Protein AF-A0A820IKY6-F1 (afdb_monomer_lite)

Foldseek 3Di:
DDDPDDDDDDDDPDPVVVVVVVQVVQCVQQVDGPVCLVVGDHDPPHDDDDDDDPVVVVVVVVVVVCVVVDPPPPDDPDDPVVVVVVCVVPVPVVVVVVVPDD

Radius of gyration: 22.27 Å; chains: 1; bounding box: 54×37×53 Å

Secondary structure (DSSP, 8-state):
------------SSHHHHHHHHHHHHHHHHSS-GGGGGG--PPTTS-------TTHHHHHHHHHHHHHH--------S-HHHHHHHHHHT-HHHHHHHH---

pLDDT: mean 77.49, std 17.17, range [37.44, 96.75]

Organism: NCBI:txid392033

Sequence (102 aa):
RTIYGGNKVDEYSREIDAIKAFHALFLDKTGNEWSERGNFQKLPNKHYPLEIDYDQHADNDKIQKLLESTNLNIQSKLLNPVQDLVKMIFNVENYETSFIII

InterPro domains:
  IPR008893 WGR domain [PF05406] (5-41)
  IPR008893 WGR domain [PS51977] (1-47)
  IPR036930 WGR domain superfamily [SSF142921] (4-52)
  IPR050800 ADP-ribosyltransferase diphtheria toxin-like [PTHR10459] (5-97)

Structure (mmCIF, N/CA/C/O backbone):
data_AF-A0A820IKY6-F1
#
_entry.id   AF-A0A820IKY6-F1
#
loop_
_atom_site.group_PDB
_atom_site.id
_atom_site.type_symbol
_atom_site.label_atom_id
_atom_site.label_alt_id
_atom_site.label_comp_id
_atom_site.label_asym_id
_atom_site.label_entity_id
_atom_site.label_seq_id
_atom_site.pdbx_PDB_ins_code
_atom_site.Cartn_x
_atom_site.Cartn_y
_atom_site.Cartn_z
_atom_site.occupancy
_atom_site.B_iso_or_equiv
_atom_site.auth_seq_id
_atom_site.auth_comp_id
_atom_site.auth_asym_id
_atom_site.auth_atom_id
_atom_site.pdbx_PDB_model_num
ATOM 1 N N . ARG A 1 1 ? 23.281 4.803 13.915 1.00 41.84 1 ARG A N 1
ATOM 2 C CA . ARG A 1 1 ? 21.832 5.111 13.861 1.00 41.84 1 ARG A CA 1
ATOM 3 C C . ARG A 1 1 ? 21.297 4.481 12.583 1.00 41.84 1 ARG A C 1
ATOM 5 O O . ARG A 1 1 ? 21.597 4.999 11.519 1.00 41.84 1 ARG A O 1
ATOM 12 N N . THR A 1 2 ? 20.637 3.329 12.669 1.00 40.25 2 THR A N 1
ATOM 13 C CA . THR A 1 2 ? 20.039 2.668 11.497 1.00 40.25 2 THR A CA 1
ATOM 14 C C . THR A 1 2 ? 18.677 3.304 11.246 1.00 40.25 2 THR A C 1
ATOM 16 O O . THR A 1 2 ? 17.870 3.383 12.168 1.00 40.25 2 THR A O 1
ATOM 19 N N . ILE A 1 3 ? 18.461 3.834 10.045 1.00 58.53 3 ILE A N 1
ATOM 20 C CA . ILE A 1 3 ? 17.194 4.449 9.637 1.00 58.53 3 ILE A CA 1
ATOM 21 C C . ILE A 1 3 ? 16.382 3.330 8.982 1.00 58.53 3 ILE A C 1
ATOM 23 O O . ILE A 1 3 ? 16.735 2.880 7.894 1.00 58.53 3 ILE A O 1
ATOM 27 N N . TYR A 1 4 ? 15.373 2.803 9.673 1.00 58.03 4 TYR A N 1
ATOM 28 C CA . TYR A 1 4 ? 14.496 1.776 9.111 1.00 58.03 4 TYR A CA 1
ATOM 29 C C . TYR A 1 4 ? 13.343 2.460 8.371 1.00 58.03 4 TYR A C 1
ATOM 31 O O . TYR A 1 4 ? 12.509 3.108 8.997 1.00 58.03 4 TYR A O 1
ATOM 39 N N . GLY A 1 5 ? 13.318 2.310 7.044 1.00 67.50 5 GLY A N 1
ATOM 40 C CA . GLY A 1 5 ? 12.230 2.775 6.179 1.00 67.50 5 GLY A CA 1
ATOM 41 C C . GLY A 1 5 ? 12.462 4.134 5.509 1.00 67.50 5 GLY A C 1
ATOM 42 O O . GLY A 1 5 ? 13.187 4.992 6.009 1.00 67.50 5 GLY A O 1
ATOM 43 N N . GLY A 1 6 ? 11.835 4.309 4.344 1.00 73.56 6 GLY A N 1
ATOM 44 C CA . GLY A 1 6 ? 11.831 5.541 3.560 1.00 73.56 6 GLY A CA 1
ATOM 45 C C . GLY A 1 6 ? 10.679 5.525 2.557 1.00 73.56 6 GLY A C 1
ATOM 46 O O . GLY A 1 6 ? 10.363 4.474 2.003 1.00 73.56 6 GLY A O 1
ATOM 47 N N . ASN A 1 7 ? 10.052 6.681 2.340 1.00 81.31 7 ASN A N 1
ATOM 48 C CA . ASN A 1 7 ? 8.969 6.847 1.372 1.00 81.31 7 ASN A CA 1
ATOM 49 C C . ASN A 1 7 ? 9.502 7.541 0.117 1.00 81.31 7 ASN A C 1
ATOM 51 O O . ASN A 1 7 ? 10.312 8.463 0.214 1.00 81.31 7 ASN A O 1
ATOM 55 N N . LYS A 1 8 ? 9.029 7.109 -1.054 1.00 86.94 8 LYS A N 1
ATOM 56 C CA . LYS A 1 8 ? 9.342 7.730 -2.343 1.00 86.94 8 LYS A CA 1
ATOM 57 C C . LYS A 1 8 ? 8.042 8.032 -3.079 1.00 86.94 8 LYS A C 1
ATOM 59 O O . LYS A 1 8 ? 7.202 7.147 -3.211 1.00 86.94 8 LYS A O 1
ATOM 64 N N . VAL A 1 9 ? 7.903 9.268 -3.545 1.00 90.31 9 VAL A N 1
ATOM 65 C CA . VAL A 1 9 ? 6.800 9.719 -4.399 1.00 90.31 9 VAL A CA 1
ATOM 66 C C . VAL A 1 9 ? 7.415 10.173 -5.715 1.00 90.31 9 VAL A C 1
ATOM 68 O O . VAL A 1 9 ? 8.353 10.968 -5.702 1.00 90.31 9 VAL A O 1
ATOM 71 N N . ASP A 1 10 ? 6.917 9.637 -6.825 1.00 90.19 10 ASP A N 1
ATOM 72 C CA . ASP A 1 10 ? 7.374 9.960 -8.176 1.00 90.19 10 ASP A CA 1
ATOM 73 C C . ASP A 1 10 ? 6.227 10.612 -8.961 1.00 90.19 10 ASP A C 1
ATOM 75 O O . ASP A 1 10 ? 5.087 10.145 -8.914 1.00 90.19 10 ASP A O 1
ATOM 79 N N . GLU A 1 11 ? 6.529 11.689 -9.687 1.00 93.75 11 GLU A N 1
ATOM 80 C CA . GLU A 1 11 ? 5.568 12.384 -10.545 1.00 93.75 11 GLU A CA 1
ATOM 81 C C . GLU A 1 11 ? 5.674 11.887 -11.990 1.00 93.75 11 GLU A C 1
ATOM 83 O O . GLU A 1 11 ? 6.766 11.758 -12.547 1.00 93.75 11 GLU A O 1
ATOM 88 N N . TYR A 1 12 ? 4.525 11.651 -12.624 1.00 94.12 12 TYR A N 1
ATOM 89 C CA . TYR A 1 12 ? 4.439 11.216 -14.015 1.00 94.12 12 TYR A CA 1
ATOM 90 C C . TYR A 1 12 ? 3.514 12.150 -14.791 1.00 94.12 12 TYR A C 1
ATOM 92 O O . TYR A 1 12 ? 2.384 12.398 -14.381 1.00 94.12 12 TYR A O 1
ATOM 100 N N . SER A 1 13 ? 3.969 12.646 -15.943 1.00 94.50 13 SER A N 1
ATOM 101 C CA . SER A 1 13 ? 3.174 13.567 -16.772 1.00 94.50 13 SER A CA 1
ATOM 102 C C . SER A 1 13 ? 2.032 12.881 -17.527 1.00 94.50 13 SER A C 1
ATOM 104 O O . SER A 1 13 ? 1.117 13.552 -17.997 1.00 94.50 13 SER A O 1
ATOM 106 N N . ARG A 1 14 ? 2.093 11.553 -17.692 1.00 96.56 14 ARG A N 1
ATOM 107 C CA . ARG A 1 14 ? 1.062 10.757 -18.366 1.00 96.56 14 ARG A CA 1
ATOM 108 C C . ARG A 1 14 ? 0.681 9.566 -17.507 1.00 96.56 14 ARG A C 1
ATOM 110 O O . ARG A 1 14 ? 1.547 8.872 -16.979 1.00 96.56 14 ARG A O 1
ATOM 117 N N . GLU A 1 15 ? -0.611 9.269 -17.481 1.00 95.88 15 GLU A N 1
ATOM 118 C CA . GLU A 1 15 ? -1.175 8.122 -16.764 1.00 95.88 15 GLU A CA 1
ATOM 119 C C . GLU A 1 15 ? -0.507 6.798 -17.163 1.00 95.88 15 GLU A C 1
ATOM 121 O O . GLU A 1 15 ? -0.134 5.994 -16.311 1.00 95.88 15 GLU A O 1
ATOM 126 N N . ILE A 1 16 ? -0.263 6.597 -18.461 1.00 96.69 16 ILE A N 1
ATOM 127 C CA . ILE A 1 16 ? 0.338 5.356 -18.962 1.00 96.69 16 ILE A CA 1
ATOM 128 C C . ILE A 1 16 ? 1.758 5.113 -18.438 1.00 96.69 16 ILE A C 1
ATOM 130 O O . ILE A 1 16 ? 2.175 3.963 -18.306 1.00 96.69 16 ILE A O 1
ATOM 134 N N . ASP A 1 17 ? 2.504 6.177 -18.140 1.00 96.62 17 ASP A N 1
ATOM 135 C CA . ASP A 1 17 ? 3.855 6.055 -17.597 1.00 96.62 17 ASP A CA 1
ATOM 136 C C . ASP A 1 17 ? 3.798 5.643 -16.120 1.00 96.62 17 ASP A C 1
ATOM 138 O O . ASP A 1 17 ? 4.565 4.775 -15.703 1.00 96.62 17 ASP A O 1
ATOM 142 N N . ALA A 1 18 ? 2.825 6.168 -15.365 1.00 96.19 18 ALA A N 1
ATOM 143 C CA . ALA A 1 18 ? 2.567 5.763 -13.985 1.00 96.19 18 ALA A CA 1
ATOM 144 C C . ALA A 1 18 ? 2.132 4.290 -13.891 1.00 96.19 18 ALA A C 1
ATOM 146 O O . ALA A 1 18 ? 2.680 3.535 -13.089 1.00 96.19 18 ALA A O 1
ATOM 147 N N . ILE A 1 19 ? 1.209 3.849 -14.757 1.00 96.31 19 ILE A N 1
ATOM 148 C CA . ILE A 1 19 ? 0.757 2.447 -14.810 1.00 96.31 19 ILE A CA 1
ATOM 149 C C . ILE A 1 19 ? 1.938 1.511 -15.101 1.00 96.31 19 ILE A C 1
ATOM 151 O O . ILE A 1 19 ? 2.125 0.506 -14.415 1.00 96.31 19 ILE A O 1
ATOM 155 N N . LYS A 1 20 ? 2.780 1.849 -16.085 1.00 96.56 20 LYS A N 1
ATOM 156 C CA . LYS A 1 20 ? 3.969 1.048 -16.417 1.00 96.56 20 LYS A CA 1
ATOM 157 C C . LYS A 1 20 ? 4.963 0.984 -15.264 1.00 96.56 20 LYS A C 1
ATOM 159 O O . LYS A 1 20 ? 5.476 -0.095 -14.974 1.00 96.56 20 LYS A O 1
ATOM 164 N N . ALA A 1 21 ? 5.227 2.113 -14.609 1.00 96.44 21 ALA A N 1
ATOM 165 C CA . ALA A 1 21 ? 6.113 2.157 -13.454 1.00 96.44 21 ALA A CA 1
ATOM 166 C C . ALA A 1 21 ? 5.581 1.286 -12.307 1.00 96.44 21 ALA A C 1
ATOM 168 O O . ALA A 1 21 ? 6.345 0.527 -11.710 1.00 96.44 21 ALA A O 1
ATOM 169 N N . PHE A 1 22 ? 4.269 1.323 -12.059 1.00 95.69 22 PHE A N 1
ATOM 170 C CA . PHE A 1 22 ? 3.618 0.465 -11.076 1.00 95.69 22 PHE A CA 1
ATOM 171 C C . PHE A 1 22 ? 3.770 -1.022 -11.419 1.00 95.69 22 PHE A C 1
ATOM 173 O O . PHE A 1 22 ? 4.215 -1.794 -10.573 1.00 95.69 22 PHE A O 1
ATOM 180 N N . HIS A 1 23 ? 3.474 -1.428 -12.660 1.00 96.75 23 HIS A N 1
ATOM 181 C CA . HIS A 1 23 ? 3.625 -2.823 -13.098 1.00 96.75 23 HIS A CA 1
ATOM 182 C C . HIS A 1 23 ? 5.075 -3.308 -12.942 1.00 96.75 23 HIS A C 1
ATOM 184 O O . HIS A 1 23 ? 5.308 -4.392 -12.411 1.00 96.75 23 HIS A O 1
ATOM 190 N N . ALA A 1 24 ? 6.051 -2.489 -13.350 1.00 96.44 24 ALA A N 1
ATOM 191 C CA . ALA A 1 24 ? 7.469 -2.817 -13.230 1.00 96.44 24 ALA A CA 1
ATOM 192 C C . ALA A 1 24 ? 7.901 -2.972 -11.764 1.00 96.44 24 ALA A C 1
ATOM 194 O O . ALA A 1 24 ? 8.617 -3.914 -11.425 1.00 96.44 24 ALA A O 1
ATOM 195 N N . LEU A 1 25 ? 7.440 -2.082 -10.881 1.00 95.44 25 LEU A N 1
ATOM 196 C CA . LEU A 1 25 ? 7.716 -2.176 -9.451 1.00 95.44 25 LEU A CA 1
ATOM 197 C C . LEU A 1 25 ? 7.057 -3.415 -8.834 1.00 95.44 25 LEU A C 1
ATOM 199 O O . LEU A 1 25 ? 7.691 -4.121 -8.052 1.00 95.44 25 LEU A O 1
ATOM 203 N N . PHE A 1 26 ? 5.805 -3.700 -9.190 1.00 94.75 26 PHE A N 1
ATOM 204 C CA . PHE A 1 26 ? 5.093 -4.881 -8.716 1.00 94.75 26 PHE A CA 1
ATOM 205 C C . PHE A 1 26 ? 5.826 -6.164 -9.121 1.00 94.75 26 PHE A C 1
ATOM 207 O O . PHE A 1 26 ? 6.061 -7.027 -8.271 1.00 94.75 26 PHE A O 1
ATOM 214 N N . LEU A 1 27 ? 6.264 -6.255 -10.378 1.00 95.62 27 LEU A N 1
ATOM 215 C CA . LEU A 1 27 ? 7.064 -7.368 -10.878 1.00 95.62 27 LEU A CA 1
ATOM 216 C C . LEU A 1 27 ? 8.413 -7.471 -10.152 1.00 95.62 27 LEU A C 1
ATOM 218 O O . LEU A 1 27 ? 8.787 -8.558 -9.720 1.00 95.62 27 LEU A O 1
ATOM 222 N N . ASP A 1 28 ? 9.124 -6.361 -9.931 1.00 95.56 28 ASP A N 1
ATOM 223 C CA . ASP A 1 28 ? 10.375 -6.363 -9.159 1.00 95.56 28 ASP A CA 1
ATOM 224 C C . ASP A 1 28 ? 10.159 -6.902 -7.737 1.00 95.56 28 ASP A C 1
ATOM 226 O O . ASP A 1 28 ? 10.906 -7.766 -7.265 1.00 95.56 28 ASP A O 1
ATOM 230 N N . LYS A 1 29 ? 9.112 -6.438 -7.047 1.00 93.38 29 LYS A N 1
ATOM 231 C CA . LYS A 1 29 ? 8.859 -6.805 -5.649 1.00 93.38 29 LYS A CA 1
ATOM 232 C C . LYS A 1 29 ? 8.302 -8.204 -5.480 1.00 93.38 29 LYS A C 1
ATOM 234 O O . LYS A 1 29 ? 8.686 -8.877 -4.526 1.00 93.38 29 LYS A O 1
ATOM 239 N N . THR A 1 30 ? 7.432 -8.655 -6.371 1.00 94.69 30 THR A N 1
ATOM 240 C CA . THR A 1 30 ? 6.693 -9.914 -6.202 1.00 94.69 30 THR A CA 1
ATOM 241 C C . THR A 1 30 ? 7.181 -11.034 -7.115 1.00 94.69 30 THR A C 1
ATOM 243 O O . THR A 1 30 ? 6.982 -12.205 -6.801 1.00 94.69 30 THR A O 1
ATOM 246 N N . GLY A 1 31 ? 7.832 -10.693 -8.229 1.00 95.19 31 GLY A N 1
ATOM 247 C CA . GLY A 1 31 ? 8.193 -11.615 -9.306 1.00 95.19 31 GLY A CA 1
ATOM 248 C C . GLY A 1 31 ? 7.008 -12.109 -10.143 1.00 95.19 31 GLY A C 1
ATOM 249 O O . GLY A 1 31 ? 7.174 -13.064 -10.892 1.00 95.19 31 GLY A O 1
ATOM 250 N N . ASN A 1 32 ? 5.835 -11.481 -10.020 1.00 95.19 32 ASN A N 1
ATOM 251 C CA . ASN A 1 32 ? 4.633 -11.813 -10.780 1.00 95.19 32 ASN A CA 1
ATOM 252 C C . ASN A 1 32 ? 4.206 -10.619 -11.646 1.00 95.19 32 ASN A C 1
ATOM 254 O O . ASN A 1 32 ? 4.343 -9.467 -11.233 1.00 95.19 32 ASN A O 1
ATOM 258 N N . GLU A 1 33 ? 3.657 -10.889 -12.829 1.00 96.31 33 GLU A N 1
ATOM 259 C CA . GLU A 1 33 ? 3.071 -9.852 -13.681 1.00 96.31 33 GLU A CA 1
ATOM 260 C C . GLU A 1 33 ? 1.749 -9.354 -13.095 1.00 96.31 33 GLU A C 1
ATOM 262 O O . GLU A 1 33 ? 0.915 -10.142 -12.644 1.00 96.31 33 GLU A O 1
ATOM 267 N N . TRP A 1 34 ? 1.513 -8.042 -13.151 1.00 94.81 34 TRP A N 1
ATOM 268 C CA . TRP A 1 34 ? 0.273 -7.457 -12.624 1.00 94.81 34 TRP A CA 1
ATOM 269 C C . TRP A 1 34 ? -0.988 -7.978 -13.339 1.00 94.81 34 TRP A C 1
ATOM 271 O O . TRP A 1 34 ? -2.049 -8.145 -12.726 1.00 94.81 34 TRP A O 1
ATOM 281 N N . SER A 1 35 ? -0.881 -8.272 -14.638 1.00 94.19 35 SER A N 1
ATOM 282 C CA . SER A 1 35 ? -1.972 -8.852 -15.429 1.00 94.19 35 SER A CA 1
ATOM 283 C C . SER A 1 35 ? -2.383 -10.245 -14.943 1.00 94.19 35 SER A C 1
ATOM 285 O O . SER A 1 35 ? -3.561 -10.577 -15.012 1.00 94.19 35 SER A O 1
ATOM 287 N N . GLU A 1 36 ? -1.447 -11.012 -14.378 1.00 92.00 36 GLU A N 1
ATOM 288 C CA . GLU A 1 36 ? -1.637 -12.390 -13.901 1.00 92.00 36 GLU A CA 1
ATOM 289 C C . GLU A 1 36 ? -1.824 -12.471 -12.379 1.00 92.00 36 GLU A C 1
ATOM 291 O O . GLU A 1 36 ? -1.684 -13.535 -11.779 1.00 92.00 36 GLU A O 1
ATOM 296 N N . ARG A 1 37 ? -2.176 -11.359 -11.719 1.00 89.50 37 ARG A N 1
ATOM 297 C CA . ARG A 1 37 ? -2.335 -11.307 -10.253 1.00 89.50 37 ARG A CA 1
ATOM 298 C C . ARG A 1 37 ? -3.347 -12.315 -9.686 1.00 89.50 37 ARG A C 1
ATOM 300 O O . ARG A 1 37 ? -3.250 -12.659 -8.517 1.00 89.50 37 ARG A O 1
ATOM 307 N N . GLY A 1 38 ? -4.297 -12.799 -10.493 1.00 88.38 38 GLY A N 1
ATOM 308 C CA . GLY A 1 38 ? -5.234 -13.857 -10.089 1.00 88.38 38 GLY A CA 1
ATOM 309 C C . GLY A 1 38 ? -4.591 -15.245 -9.956 1.00 88.38 38 GLY A C 1
ATOM 310 O O . GLY A 1 38 ? -5.107 -16.086 -9.231 1.00 88.38 38 GLY A O 1
ATOM 311 N N . ASN A 1 39 ? -3.446 -15.466 -10.607 1.00 92.31 39 ASN A N 1
ATOM 312 C CA . ASN A 1 39 ? -2.662 -16.702 -10.577 1.00 92.31 39 ASN A CA 1
ATOM 313 C C . ASN A 1 39 ? -1.348 -16.503 -9.799 1.00 92.31 39 ASN A C 1
ATOM 315 O O . ASN A 1 39 ? -0.302 -17.032 -10.180 1.00 92.31 39 ASN A O 1
ATOM 319 N N . PHE A 1 40 ? -1.381 -15.695 -8.736 1.00 93.06 40 PHE A N 1
ATOM 320 C CA . PHE A 1 40 ? -0.186 -15.276 -8.008 1.00 93.06 40 PHE A CA 1
ATOM 321 C C . PHE A 1 40 ? 0.601 -16.461 -7.429 1.00 93.06 40 PHE A C 1
ATOM 323 O O . PHE A 1 40 ? 0.056 -17.301 -6.710 1.00 93.06 40 PHE A O 1
ATOM 330 N N . GLN A 1 41 ? 1.914 -16.482 -7.661 1.00 93.38 41 GLN A N 1
ATOM 331 C CA . GLN A 1 41 ? 2.818 -17.479 -7.093 1.00 93.38 41 GLN A CA 1
ATOM 332 C C . GLN A 1 41 ? 3.792 -16.842 -6.104 1.00 93.38 41 GLN A C 1
ATOM 334 O O . GLN A 1 41 ? 4.571 -15.946 -6.438 1.00 93.38 41 GLN A O 1
ATOM 339 N N . LYS A 1 42 ? 3.790 -17.334 -4.860 1.00 93.88 42 LYS A N 1
ATOM 340 C CA . LYS A 1 42 ? 4.767 -16.909 -3.854 1.00 93.88 42 LYS A CA 1
ATOM 341 C C . LYS A 1 42 ? 6.162 -17.396 -4.244 1.00 93.88 42 LYS A C 1
ATOM 343 O O . LYS A 1 42 ? 6.419 -18.596 -4.265 1.00 93.88 42 LYS A O 1
ATOM 348 N N . LEU A 1 43 ? 7.086 -16.455 -4.438 1.00 91.44 43 LEU A N 1
ATOM 349 C CA . LEU A 1 43 ? 8.496 -16.756 -4.689 1.00 91.44 43 LEU A CA 1
ATOM 350 C C . LEU A 1 43 ? 9.369 -16.522 -3.439 1.00 91.44 43 LEU A C 1
ATOM 352 O O . LEU A 1 43 ? 9.072 -15.619 -2.638 1.00 91.44 43 LEU A O 1
ATOM 356 N N . PRO A 1 44 ? 10.449 -17.305 -3.246 1.00 94.12 44 PRO A N 1
ATOM 357 C CA . PRO A 1 44 ? 11.446 -17.046 -2.207 1.00 94.12 44 PRO A CA 1
ATOM 358 C C . PRO A 1 44 ? 12.029 -15.631 -2.323 1.00 94.12 44 PRO A C 1
ATOM 360 O O . PRO A 1 44 ? 12.289 -15.154 -3.425 1.00 94.12 44 PRO A O 1
ATOM 363 N N . ASN A 1 45 ? 12.238 -14.952 -1.190 1.00 91.81 45 ASN A N 1
ATOM 364 C CA . ASN A 1 45 ? 12.806 -13.593 -1.107 1.00 91.81 45 ASN A CA 1
ATOM 365 C C . ASN A 1 45 ? 12.045 -12.483 -1.871 1.00 91.81 45 ASN A C 1
ATOM 367 O O . ASN A 1 45 ? 12.564 -11.379 -2.020 1.00 91.81 45 ASN A O 1
ATOM 371 N N . LYS A 1 46 ? 10.820 -12.747 -2.342 1.00 93.50 46 LYS A N 1
ATOM 372 C CA . LYS A 1 46 ? 9.916 -11.748 -2.939 1.00 93.50 46 LYS A CA 1
ATOM 373 C C . LYS A 1 46 ? 8.764 -11.409 -1.996 1.00 93.50 46 LYS A C 1
ATOM 375 O O . LYS A 1 46 ? 8.446 -12.186 -1.098 1.00 93.50 46 LYS A O 1
ATOM 380 N N . HIS A 1 47 ? 8.119 -10.269 -2.184 1.00 88.88 47 HIS A N 1
ATOM 381 C CA . HIS A 1 47 ? 6.949 -9.876 -1.403 1.00 88.88 47 HIS A CA 1
ATOM 382 C C . HIS A 1 47 ? 5.702 -10.672 -1.806 1.00 88.88 47 HIS A C 1
ATOM 384 O O . HIS A 1 47 ? 5.613 -11.194 -2.917 1.00 88.88 47 HIS A O 1
ATOM 390 N N . TYR A 1 48 ? 4.754 -10.774 -0.876 1.00 88.06 48 TYR A N 1
ATOM 391 C CA . TYR A 1 48 ? 3.407 -11.279 -1.127 1.00 88.06 48 TYR A CA 1
ATOM 392 C C . TYR A 1 48 ? 2.424 -10.120 -0.921 1.00 88.06 48 TYR A C 1
ATOM 394 O O . TYR A 1 48 ? 2.553 -9.428 0.092 1.00 88.06 48 TYR A O 1
ATOM 402 N N . PRO A 1 49 ? 1.502 -9.861 -1.860 1.00 84.38 49 PRO A N 1
ATOM 403 C CA . PRO A 1 49 ? 0.513 -8.806 -1.703 1.00 84.38 49 PRO A CA 1
ATOM 404 C C . PRO A 1 49 ? -0.450 -9.161 -0.566 1.00 84.38 49 PRO A C 1
ATOM 406 O O . PRO A 1 49 ? -0.974 -10.270 -0.512 1.00 84.38 49 PRO A O 1
ATOM 409 N N . LEU A 1 50 ? -0.667 -8.220 0.350 1.00 82.25 50 LEU A N 1
ATOM 410 C CA . LEU A 1 50 ? -1.704 -8.326 1.370 1.00 82.25 50 LEU A CA 1
ATOM 411 C C . LEU A 1 50 ? -2.931 -7.571 0.872 1.00 82.25 50 LEU A C 1
ATOM 413 O O . LEU A 1 50 ? -2.822 -6.417 0.457 1.00 82.25 50 LEU A O 1
ATOM 417 N N . GLU A 1 51 ? -4.083 -8.228 0.899 1.00 74.25 51 GLU A N 1
ATOM 418 C CA . GLU A 1 51 ? -5.360 -7.584 0.616 1.00 74.25 51 GLU A CA 1
ATOM 419 C C . GLU A 1 51 ? -5.775 -6.809 1.863 1.00 74.25 51 GLU A C 1
ATOM 421 O O . GLU A 1 51 ? -6.174 -7.387 2.872 1.00 74.25 51 GLU A O 1
ATOM 426 N N . ILE A 1 52 ? -5.587 -5.494 1.808 1.00 75.62 52 ILE A N 1
ATOM 427 C CA . ILE A 1 52 ? -6.032 -4.573 2.847 1.00 75.62 52 ILE A CA 1
ATOM 428 C C . ILE 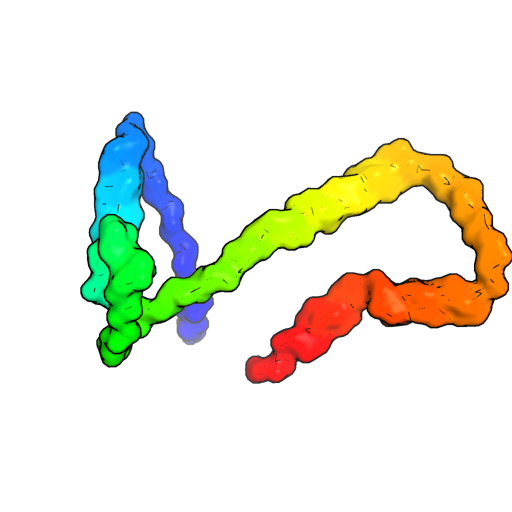A 1 52 ? -7.292 -3.903 2.317 1.00 75.62 52 ILE A C 1
ATOM 430 O O . ILE A 1 52 ? -7.287 -3.312 1.237 1.00 75.62 52 ILE A O 1
ATOM 434 N N . ASP A 1 53 ? -8.373 -4.023 3.073 1.00 73.00 53 ASP A N 1
ATOM 435 C CA . ASP A 1 53 ? -9.617 -3.324 2.798 1.00 73.00 53 ASP A CA 1
ATOM 436 C C . ASP A 1 53 ? -9.493 -1.878 3.296 1.00 73.00 53 ASP A C 1
ATOM 438 O O . ASP A 1 53 ? -9.583 -1.587 4.490 1.00 73.00 53 ASP A O 1
ATOM 442 N N . TYR A 1 54 ? -9.202 -0.973 2.362 1.00 62.94 54 TYR A N 1
ATOM 443 C CA . TYR A 1 54 ? -8.986 0.444 2.651 1.00 62.94 54 TYR A CA 1
ATOM 444 C C . TYR A 1 54 ? -10.289 1.211 2.947 1.00 62.94 54 TYR A C 1
ATOM 446 O O . TYR A 1 54 ? -10.212 2.349 3.414 1.00 62.94 54 TYR A O 1
ATOM 454 N N . ASP A 1 55 ? -11.471 0.618 2.731 1.00 63.16 55 ASP A N 1
ATOM 455 C CA . ASP A 1 55 ? -12.758 1.307 2.919 1.00 63.16 55 ASP A CA 1
ATOM 456 C C . ASP A 1 55 ? -13.148 1.460 4.398 1.00 63.16 55 ASP A C 1
ATOM 458 O O . ASP A 1 55 ? -13.928 2.345 4.754 1.00 63.16 55 ASP A O 1
ATOM 462 N N . GLN A 1 56 ? -12.543 0.677 5.294 1.00 55.66 56 GLN A N 1
ATOM 463 C CA . GLN A 1 56 ? -12.878 0.672 6.724 1.00 55.66 56 GLN A CA 1
ATOM 464 C C . GLN A 1 56 ? -12.478 1.974 7.440 1.00 55.66 56 GLN A C 1
ATOM 466 O O . GLN A 1 56 ? -13.088 2.370 8.434 1.00 55.66 56 GLN A O 1
ATOM 471 N N . HIS A 1 57 ? -11.477 2.690 6.921 1.00 54.03 57 HIS A N 1
ATOM 472 C CA . HIS A 1 57 ? -11.032 3.961 7.498 1.00 54.03 57 HIS A CA 1
ATOM 473 C C . HIS A 1 57 ? -11.888 5.157 7.058 1.00 54.03 57 HIS A C 1
ATOM 475 O O . HIS A 1 57 ? -11.965 6.149 7.782 1.00 54.03 57 HIS A O 1
ATOM 481 N N . ALA A 1 58 ? -12.585 5.059 5.919 1.00 53.56 58 ALA A N 1
ATOM 482 C CA . ALA A 1 58 ? -13.451 6.128 5.421 1.00 53.56 58 ALA A CA 1
ATOM 483 C C . ALA A 1 58 ? -14.678 6.360 6.319 1.00 53.56 58 ALA A C 1
ATOM 485 O O . ALA A 1 58 ? -15.261 7.446 6.309 1.00 53.56 58 ALA A O 1
ATOM 486 N N . ASP A 1 59 ? -15.077 5.355 7.098 1.00 56.34 59 ASP A N 1
ATOM 487 C CA . ASP A 1 59 ? -16.225 5.450 7.996 1.00 56.34 59 ASP A CA 1
ATOM 488 C C . ASP A 1 59 ? -15.885 6.147 9.317 1.00 56.34 59 ASP A C 1
ATOM 490 O O . ASP A 1 59 ? -16.729 6.874 9.839 1.00 56.34 59 ASP A O 1
ATOM 494 N N . ASN A 1 60 ? -14.642 6.060 9.803 1.00 59.66 60 ASN A N 1
ATOM 495 C CA . ASN A 1 60 ? -14.202 6.808 10.987 1.00 59.66 60 ASN A CA 1
ATOM 496 C C . ASN A 1 60 ? -14.232 8.326 10.751 1.00 59.66 60 ASN A C 1
ATOM 498 O O . ASN A 1 60 ? -14.775 9.066 11.573 1.00 59.66 60 ASN A O 1
ATOM 502 N N . ASP A 1 61 ? -13.761 8.786 9.589 1.00 62.34 61 ASP A N 1
ATOM 503 C CA . ASP A 1 61 ? -13.804 10.206 9.215 1.00 62.34 61 ASP A CA 1
ATOM 504 C C . ASP A 1 61 ? -15.244 10.721 9.055 1.00 62.34 61 ASP A C 1
ATOM 506 O O . ASP A 1 61 ? -15.552 11.871 9.382 1.00 62.34 61 ASP A O 1
ATOM 510 N N . LYS A 1 62 ? -16.159 9.876 8.558 1.00 62.91 62 LYS A N 1
ATOM 511 C CA . LYS A 1 62 ? -17.591 10.206 8.474 1.00 62.91 62 LYS A CA 1
ATOM 512 C C . LYS A 1 62 ? -18.236 10.251 9.856 1.00 62.91 62 LYS A C 1
ATOM 514 O O . LYS A 1 62 ? -19.044 11.144 10.095 1.00 62.91 62 LYS A O 1
ATOM 519 N N . ILE A 1 63 ? -17.890 9.327 10.755 1.00 64.38 63 ILE A N 1
ATOM 520 C CA . ILE A 1 63 ? -18.388 9.288 12.136 1.00 64.38 63 ILE A CA 1
ATOM 521 C C . ILE A 1 63 ? -17.915 10.523 12.907 1.00 64.38 63 ILE A C 1
ATOM 523 O O . ILE A 1 63 ? -18.737 11.161 13.561 1.00 64.38 63 ILE A O 1
ATOM 527 N N . GLN A 1 64 ? -16.643 10.917 12.783 1.00 64.75 64 GLN A N 1
ATOM 528 C CA . GLN A 1 64 ? -16.136 12.151 13.392 1.00 64.75 64 GLN A CA 1
ATOM 529 C C . GLN A 1 64 ? -16.860 13.387 12.857 1.00 64.75 64 GLN A C 1
ATOM 531 O O . GLN A 1 64 ? -17.389 14.170 13.641 1.00 64.75 64 GLN A O 1
ATOM 536 N N . LYS A 1 65 ? -16.986 13.526 11.532 1.00 66.75 65 LYS A N 1
ATOM 537 C CA . LYS A 1 65 ? -17.720 14.650 10.927 1.00 66.75 65 LYS A CA 1
ATOM 538 C C . LYS A 1 65 ? -19.194 14.669 11.322 1.00 66.75 65 LYS A C 1
ATOM 540 O O . LYS A 1 65 ? -19.760 15.744 11.512 1.00 66.75 65 LYS A O 1
ATOM 545 N N . LEU A 1 66 ? -19.827 13.503 11.461 1.00 63.66 66 LEU A N 1
ATOM 546 C CA . LEU A 1 66 ? -21.178 13.393 12.002 1.00 63.66 66 LEU A CA 1
ATOM 547 C C . LEU A 1 66 ? -21.200 13.930 13.430 1.00 63.66 66 LEU A C 1
ATOM 549 O O . LEU A 1 66 ? -21.894 14.910 13.646 1.00 63.66 66 LEU A O 1
ATOM 553 N N . LEU A 1 67 ? -20.381 13.400 14.343 1.00 64.44 67 LEU A N 1
ATOM 554 C CA . LEU A 1 67 ? -20.294 13.848 15.740 1.00 64.44 67 LEU A CA 1
ATOM 555 C C . LEU A 1 67 ? -20.032 15.358 15.878 1.00 64.44 67 LEU A C 1
ATOM 557 O O . LEU A 1 67 ? -20.660 16.001 16.713 1.00 64.44 67 LEU A O 1
ATOM 561 N N . GLU A 1 68 ? -19.168 15.932 15.039 1.00 66.06 68 GLU A N 1
ATOM 562 C CA . GLU A 1 68 ? -18.854 17.368 15.018 1.00 66.06 68 GLU A CA 1
ATOM 563 C C . GLU A 1 68 ? -19.993 18.230 14.452 1.00 66.06 68 GLU A C 1
ATOM 565 O O . GLU A 1 68 ? -20.292 19.304 14.975 1.00 66.06 68 GLU A O 1
ATOM 570 N N . SER A 1 69 ? -20.646 17.772 13.377 1.00 60.66 69 SER A N 1
ATOM 571 C CA . SER A 1 69 ? -21.776 18.479 12.749 1.00 60.66 69 SER A CA 1
ATOM 572 C C . SER A 1 69 ? -23.061 18.363 13.564 1.00 60.66 69 SER A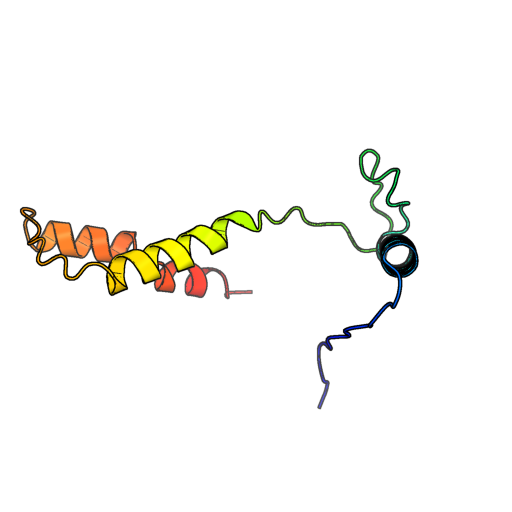 C 1
ATOM 574 O O . SER A 1 69 ? -23.960 19.206 13.479 1.00 60.66 69 SER A O 1
ATOM 576 N N . THR A 1 70 ? -23.148 17.326 14.386 1.00 51.88 70 THR A N 1
ATOM 577 C CA . THR A 1 70 ? -24.290 17.057 15.223 1.00 51.88 70 THR A CA 1
ATOM 578 C C . THR A 1 70 ? -24.043 17.543 16.646 1.00 51.88 70 THR A C 1
ATOM 580 O O . THR A 1 70 ? -23.536 16.809 17.486 1.00 51.88 70 THR A O 1
ATOM 583 N N . ASN A 1 71 ? -24.524 18.748 16.971 1.00 53.19 71 ASN A N 1
ATOM 584 C CA . ASN A 1 71 ? -24.836 19.155 18.352 1.00 53.19 71 ASN A CA 1
ATOM 585 C C . ASN A 1 71 ? -26.008 18.310 18.908 1.00 53.19 71 ASN A C 1
ATOM 587 O O . ASN A 1 71 ? -27.043 18.826 19.334 1.00 53.19 71 ASN A O 1
ATOM 591 N N . LEU A 1 72 ? -25.898 16.983 18.838 1.00 53.84 72 LEU A N 1
ATOM 592 C CA . LEU A 1 72 ? -26.894 16.053 19.329 1.00 53.84 72 LEU A CA 1
ATOM 593 C C . LEU A 1 72 ? -26.758 16.001 20.841 1.00 53.84 72 LEU A C 1
ATOM 595 O O . LEU A 1 72 ? -26.055 15.172 21.408 1.00 53.84 72 LEU A O 1
ATOM 599 N N . ASN A 1 73 ? -27.522 16.862 21.504 1.00 57.56 73 ASN A N 1
ATOM 600 C CA . ASN A 1 73 ? -27.882 16.712 22.908 1.00 57.56 73 ASN A CA 1
ATOM 601 C C . ASN A 1 73 ? -28.844 15.510 23.084 1.00 57.56 73 ASN A C 1
ATOM 603 O O . ASN A 1 73 ? -29.902 15.621 23.706 1.00 57.56 73 ASN A O 1
ATOM 607 N N . ILE A 1 74 ? -28.529 14.365 22.460 1.00 66.88 74 ILE A N 1
ATOM 608 C CA . ILE A 1 74 ? -29.243 13.106 22.662 1.00 66.88 74 ILE A CA 1
ATOM 609 C C . ILE A 1 74 ? -28.756 12.568 23.996 1.00 66.88 74 ILE A C 1
ATOM 611 O O . ILE A 1 74 ? -27.705 11.938 24.103 1.00 66.88 74 ILE A O 1
ATOM 615 N N . GLN A 1 75 ? -29.545 12.817 25.031 1.00 72.69 75 GLN A N 1
ATOM 616 C CA . GLN A 1 75 ? -29.330 12.174 26.313 1.00 72.69 75 GLN A CA 1
ATOM 617 C C . GLN A 1 75 ? -29.703 10.698 26.186 1.00 72.69 75 GLN A C 1
ATOM 619 O O . GLN A 1 75 ? -30.843 10.347 25.864 1.00 72.69 75 GLN A O 1
ATOM 624 N N . SER A 1 76 ? -28.722 9.826 26.411 1.00 75.44 76 SER A N 1
ATOM 625 C CA . SER A 1 76 ? -28.956 8.388 26.458 1.00 75.44 76 SER A CA 1
ATOM 626 C C . SER A 1 76 ? -29.983 8.065 27.543 1.00 75.44 76 SER A C 1
ATOM 628 O O . SER A 1 76 ? -29.884 8.537 28.673 1.00 75.44 76 SER A O 1
ATOM 630 N N . LYS A 1 77 ? -30.972 7.237 27.197 1.00 87.38 77 LYS A N 1
ATOM 631 C CA . LYS A 1 77 ? -31.988 6.736 28.139 1.00 87.38 77 LYS A CA 1
ATOM 632 C C . LYS A 1 77 ? -31.511 5.507 28.922 1.00 87.38 77 LYS A C 1
ATOM 634 O O . LYS A 1 77 ? -32.273 4.948 29.706 1.00 87.38 77 LYS A O 1
ATOM 639 N N . LEU A 1 78 ? -30.285 5.046 28.669 1.00 84.62 78 LEU A N 1
ATOM 640 C CA . LEU A 1 78 ? -29.704 3.889 29.342 1.00 84.62 78 LEU A CA 1
ATOM 641 C C . LEU A 1 78 ? -29.181 4.281 30.724 1.00 84.62 78 LEU A C 1
ATOM 643 O O . LEU A 1 78 ? -28.765 5.415 30.945 1.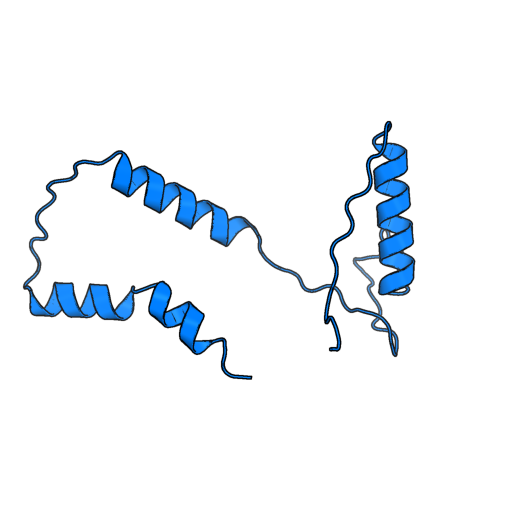00 84.62 78 LEU A O 1
ATOM 647 N N . LEU A 1 79 ? -29.151 3.328 31.651 1.00 89.00 79 LEU A N 1
ATOM 648 C CA . LEU A 1 79 ? -28.520 3.531 32.954 1.00 89.00 79 LEU A CA 1
ATOM 649 C C . LEU A 1 79 ? -27.012 3.762 32.782 1.00 89.00 79 LEU A C 1
ATOM 651 O O . LEU A 1 79 ? -26.390 3.126 31.929 1.00 89.00 79 LEU A O 1
ATOM 655 N N . ASN A 1 80 ? -26.419 4.612 33.626 1.00 85.50 80 ASN A N 1
ATOM 656 C CA . ASN A 1 80 ? -24.987 4.939 33.569 1.00 85.50 80 ASN A CA 1
ATOM 657 C C . ASN A 1 80 ? -24.075 3.698 33.485 1.00 85.50 80 ASN A C 1
ATOM 659 O O . ASN A 1 80 ? -23.249 3.665 32.578 1.00 85.50 80 ASN A O 1
ATOM 663 N N . PRO A 1 81 ? -24.282 2.618 34.273 1.00 88.88 81 PRO A N 1
ATOM 664 C CA . PRO A 1 81 ? -23.437 1.425 34.172 1.00 88.88 81 PRO A CA 1
ATOM 665 C C . PRO A 1 81 ? -23.472 0.752 32.792 1.00 88.88 81 PRO A C 1
ATOM 667 O O . PRO A 1 81 ? -22.480 0.180 32.352 1.00 88.88 81 PRO A O 1
ATOM 670 N N . VAL A 1 82 ? -24.606 0.828 32.088 1.00 87.62 82 VAL A N 1
ATOM 671 C CA . VAL A 1 82 ? -24.752 0.276 30.732 1.00 87.62 82 VAL A CA 1
ATOM 672 C C . VAL A 1 82 ? -24.065 1.183 29.716 1.00 87.62 82 VAL A C 1
ATOM 674 O O . VAL A 1 82 ? -23.412 0.691 28.801 1.00 87.62 82 VAL A O 1
ATOM 677 N N . GLN A 1 83 ? -24.168 2.503 29.885 1.00 83.62 83 GLN A N 1
ATOM 678 C CA . GLN A 1 83 ? -23.450 3.456 29.037 1.00 83.62 83 GLN A CA 1
ATOM 679 C C . GLN A 1 83 ? -21.934 3.296 29.175 1.00 83.62 83 GLN A C 1
ATOM 681 O O . GLN A 1 83 ? -21.230 3.300 28.170 1.00 83.62 83 GLN A O 1
ATOM 686 N N . ASP A 1 84 ? -21.443 3.123 30.400 1.00 82.38 84 ASP A N 1
ATOM 687 C CA . ASP A 1 84 ? -20.020 2.951 30.686 1.00 82.38 84 ASP A CA 1
ATOM 688 C C . ASP A 1 84 ? -19.499 1.621 30.129 1.00 82.38 84 ASP A C 1
ATOM 690 O O . ASP A 1 84 ? -18.425 1.585 29.532 1.00 82.38 84 ASP A O 1
ATOM 694 N N . LEU A 1 85 ? -20.297 0.550 30.211 1.00 85.44 85 LEU A N 1
ATOM 695 C CA . LEU A 1 85 ? -19.984 -0.730 29.573 1.00 85.44 85 LEU A CA 1
ATOM 696 C C . LEU A 1 85 ? -19.881 -0.600 28.047 1.00 85.44 85 LEU A C 1
ATOM 698 O O . LEU A 1 85 ? -18.924 -1.088 27.453 1.00 85.44 85 LEU A O 1
ATOM 702 N N . VAL A 1 86 ? -20.839 0.078 27.409 1.00 84.75 86 VAL A N 1
ATOM 703 C CA . VAL A 1 86 ? -20.826 0.303 25.955 1.00 84.75 86 VAL A CA 1
ATOM 704 C C . VAL A 1 86 ? -19.617 1.149 25.550 1.00 84.75 86 VAL A C 1
ATOM 706 O O . VAL A 1 86 ? -18.925 0.787 24.605 1.00 84.75 86 VAL A O 1
ATOM 709 N N . LYS A 1 87 ? -19.305 2.222 26.287 1.00 81.56 87 LYS A N 1
ATOM 710 C CA . LYS A 1 87 ? -18.105 3.041 26.045 1.00 81.56 87 LYS A CA 1
ATOM 711 C C . LYS A 1 87 ? -16.820 2.235 26.200 1.00 81.56 87 LYS A C 1
ATOM 713 O O . LYS A 1 87 ? -15.904 2.424 25.418 1.00 81.56 87 LYS A O 1
ATOM 718 N N . MET A 1 88 ? -16.753 1.340 27.184 1.00 80.06 88 MET A N 1
ATOM 719 C CA . MET A 1 88 ? -15.589 0.484 27.402 1.00 80.06 88 MET A CA 1
ATOM 720 C C . MET A 1 88 ? -15.406 -0.532 26.267 1.00 80.06 88 MET A C 1
ATOM 722 O O . MET A 1 88 ? -14.281 -0.731 25.818 1.00 80.06 88 MET A O 1
ATOM 726 N N . ILE A 1 89 ? -16.494 -1.157 25.801 1.00 83.12 89 ILE A N 1
ATOM 727 C CA . ILE A 1 89 ? -16.457 -2.151 24.719 1.00 83.12 89 ILE A CA 1
ATOM 728 C C .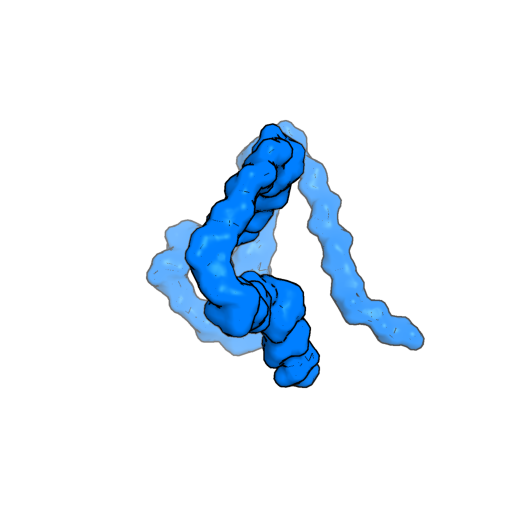 ILE A 1 89 ? -16.159 -1.485 23.375 1.00 83.12 89 ILE A C 1
ATOM 730 O O . ILE A 1 89 ? -15.351 -2.001 22.628 1.00 83.12 89 ILE A O 1
ATOM 734 N N . PHE A 1 90 ? -16.762 -0.340 23.055 1.00 76.75 90 PHE A N 1
ATOM 735 C CA . PHE A 1 90 ? -16.610 0.316 21.749 1.00 76.75 90 PHE A CA 1
ATOM 736 C C . PHE A 1 90 ? -15.537 1.418 21.730 1.00 76.75 90 PHE A C 1
ATOM 738 O O . PHE A 1 90 ? -15.582 2.315 20.888 1.00 76.75 90 PHE A O 1
ATOM 745 N N . ASN A 1 91 ? -14.566 1.375 22.645 1.00 74.12 91 ASN A N 1
ATOM 746 C CA . ASN A 1 91 ? -13.446 2.312 22.631 1.00 74.12 91 ASN A CA 1
ATOM 747 C C . ASN A 1 91 ? -12.405 1.899 21.577 1.00 74.12 91 ASN A C 1
ATOM 749 O O . ASN A 1 91 ? -11.546 1.059 21.844 1.00 74.12 91 ASN A O 1
ATOM 753 N N . VAL A 1 92 ? -12.474 2.519 20.396 1.00 65.88 92 VAL A N 1
ATOM 754 C CA . VAL A 1 92 ? -11.578 2.268 19.251 1.00 65.88 92 VAL A CA 1
ATOM 755 C C . VAL A 1 92 ? -10.094 2.427 19.623 1.00 65.88 92 VAL A C 1
ATOM 757 O O . VAL A 1 92 ? -9.271 1.622 19.196 1.00 65.88 92 VAL A O 1
ATOM 760 N N . GLU A 1 93 ? -9.741 3.373 20.501 1.00 63.31 93 GLU A N 1
ATOM 761 C CA . GLU A 1 93 ? -8.346 3.620 20.913 1.00 63.31 93 GLU A CA 1
ATOM 762 C C . GLU A 1 93 ? -7.726 2.431 21.680 1.00 63.31 93 GLU A C 1
ATOM 764 O O . GLU A 1 93 ? -6.524 2.157 21.581 1.00 63.31 93 GLU A O 1
ATOM 769 N N . ASN A 1 94 ? -8.550 1.669 22.408 1.00 59.72 94 ASN A N 1
ATOM 770 C CA . ASN A 1 94 ? -8.098 0.495 23.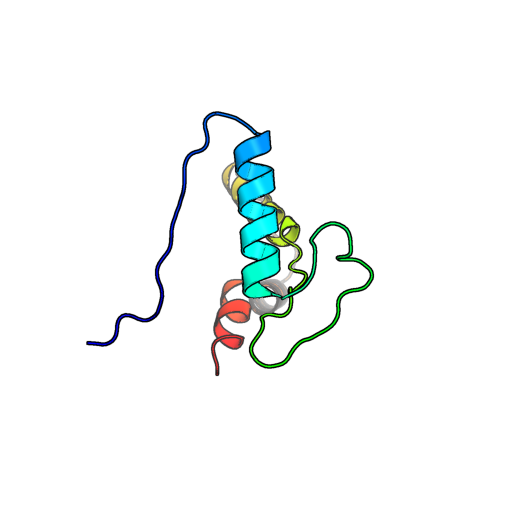158 1.00 59.72 94 ASN A CA 1
ATOM 771 C C . ASN A 1 94 ? -7.845 -0.726 22.256 1.00 59.72 94 ASN A C 1
ATOM 773 O O . ASN A 1 94 ? -7.047 -1.600 22.616 1.00 59.72 94 ASN A O 1
ATOM 777 N N . TYR A 1 95 ? -8.495 -0.795 21.091 1.00 59.56 95 TYR A N 1
ATOM 778 C CA . TYR A 1 95 ? -8.283 -1.880 20.133 1.00 59.56 95 TYR A CA 1
ATOM 779 C C . TYR A 1 95 ? -6.935 -1.739 19.427 1.00 59.56 95 TYR A C 1
ATOM 781 O O . TYR A 1 95 ? -6.152 -2.687 19.427 1.00 59.56 95 TYR A O 1
ATOM 789 N N . GLU A 1 96 ? -6.619 -0.546 18.924 1.00 57.25 96 GLU A N 1
ATOM 790 C CA . GLU A 1 96 ? -5.369 -0.271 18.199 1.00 57.25 96 GLU A CA 1
ATOM 791 C C . GLU A 1 96 ? -4.126 -0.522 19.069 1.00 57.25 96 GLU A C 1
ATOM 793 O O . GLU A 1 96 ? -3.154 -1.140 18.637 1.00 57.25 96 GLU A O 1
ATOM 798 N N . THR A 1 97 ? -4.181 -0.130 20.347 1.00 53.41 97 THR A N 1
ATOM 799 C CA . THR A 1 97 ? -3.062 -0.303 21.290 1.00 53.41 97 THR A CA 1
ATOM 800 C C . THR A 1 97 ? -2.784 -1.780 21.608 1.00 53.41 97 THR A C 1
ATOM 802 O O . THR A 1 97 ? -1.641 -2.157 21.865 1.00 53.41 97 THR A O 1
ATOM 805 N N . SER A 1 98 ? -3.805 -2.642 21.551 1.00 47.88 98 SER A N 1
ATOM 806 C CA . SER A 1 98 ? -3.666 -4.076 21.847 1.00 47.88 98 SER A CA 1
ATOM 807 C C . SER A 1 98 ? -3.008 -4.869 20.709 1.00 47.88 98 SER A C 1
ATOM 809 O O . SER A 1 98 ? -2.483 -5.953 20.952 1.00 47.88 98 SER A O 1
ATOM 811 N N . PHE A 1 99 ? -2.996 -4.334 19.482 1.00 53.41 99 PHE A N 1
ATOM 812 C CA . PHE A 1 99 ? -2.357 -4.971 18.324 1.00 53.41 99 PHE A CA 1
ATOM 813 C C . PHE A 1 99 ? -0.856 -4.653 18.190 1.00 53.41 99 PHE A C 1
ATOM 815 O O . PHE A 1 99 ? -0.155 -5.351 17.459 1.00 53.41 99 PHE A O 1
ATOM 822 N N . ILE A 1 100 ? -0.325 -3.668 18.928 1.00 44.53 100 ILE A N 1
ATOM 823 C CA . ILE A 1 100 ? 1.102 -3.281 18.906 1.00 44.53 100 ILE A CA 1
ATOM 824 C C . ILE A 1 100 ? 1.893 -4.019 20.008 1.00 44.53 100 ILE A C 1
ATOM 826 O O . ILE A 1 100 ? 2.706 -3.436 20.723 1.00 44.53 100 ILE A O 1
ATOM 830 N N . ILE A 1 101 ? 1.662 -5.324 20.172 1.00 37.44 101 ILE A N 1
ATOM 831 C CA . ILE A 1 101 ? 2.564 -6.201 20.935 1.00 37.44 101 ILE A CA 1
ATOM 832 C C . ILE A 1 101 ? 3.127 -7.247 19.973 1.00 37.44 101 ILE A C 1
ATOM 834 O O . ILE A 1 101 ? 2.600 -8.354 19.878 1.0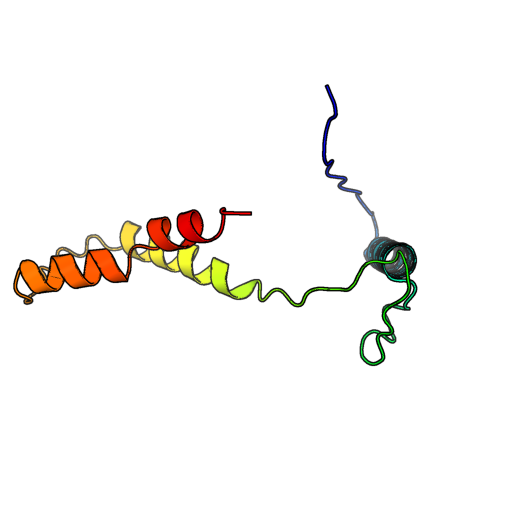0 37.44 101 ILE A O 1
ATOM 838 N N . ILE A 1 102 ? 4.193 -6.879 19.257 1.00 38.31 102 ILE A N 1
ATOM 839 C CA . ILE A 1 102 ? 5.149 -7.807 18.630 1.00 38.31 102 ILE A CA 1
ATOM 840 C C . ILE A 1 102 ? 6.551 -7.227 18.802 1.00 38.31 102 ILE A C 1
ATOM 842 O O . ILE A 1 102 ? 6.745 -6.050 18.422 1.00 38.31 102 ILE A O 1
#